Protein AF-A0A7C1B058-F1 (afdb_monomer_lite)

Radius of gyration: 12.22 Å; cha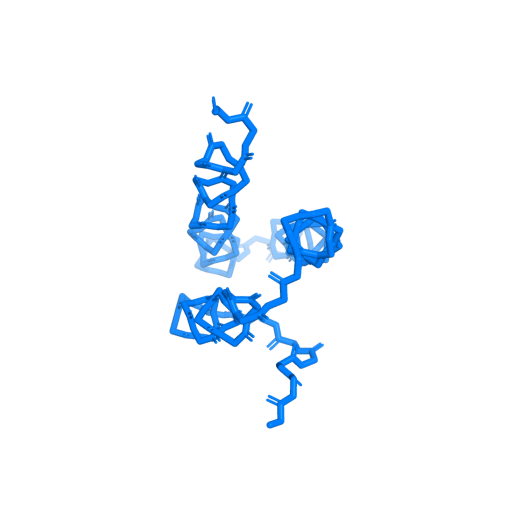ins: 1; bounding box: 31×25×30 Å

Sequence (73 aa):
MRPTYIDNEDKARLAVEAWKSEAADAQVRHLQLAIESLELGRMYYEQKGSEKGAGRMKRCIVLLKQRCDELEK

Structure (mmCIF, N/CA/C/O backbone):
data_AF-A0A7C1B058-F1
#
_entry.id   AF-A0A7C1B058-F1
#
loop_
_atom_site.group_PDB
_atom_site.id
_atom_site.type_symbol
_atom_site.label_atom_id
_atom_site.label_alt_id
_atom_site.label_comp_id
_atom_site.label_asym_id
_atom_site.label_entity_id
_atom_site.label_seq_id
_atom_site.pdbx_PDB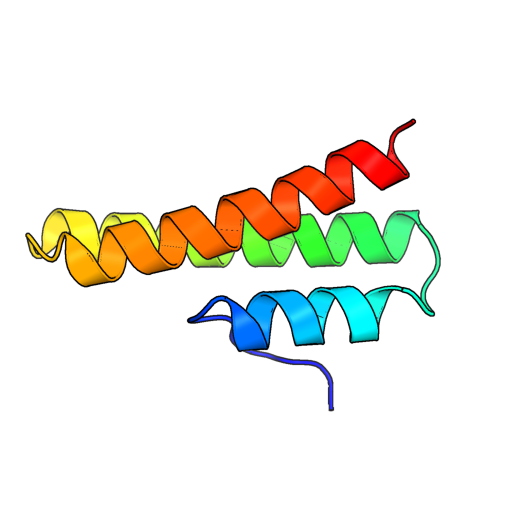_ins_code
_atom_site.Cartn_x
_atom_site.Cartn_y
_atom_site.Cartn_z
_atom_site.occupancy
_atom_site.B_iso_or_equiv
_atom_site.auth_s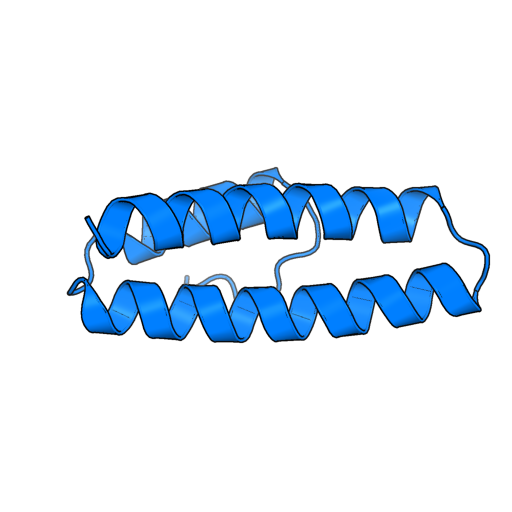eq_id
_atom_site.auth_comp_id
_atom_site.auth_asym_id
_atom_site.auth_atom_id
_atom_site.pdbx_PDB_model_num
ATOM 1 N N . MET A 1 1 ? -7.456 -14.768 -1.291 1.00 45.81 1 MET A N 1
ATOM 2 C CA . MET A 1 1 ? -5.979 -14.848 -1.353 1.00 45.81 1 MET A CA 1
ATOM 3 C C . MET A 1 1 ? -5.450 -13.466 -1.008 1.00 45.81 1 MET A C 1
ATOM 5 O O . MET A 1 1 ? -5.876 -12.522 -1.659 1.00 45.81 1 MET A O 1
ATOM 9 N N . ARG A 1 2 ? -4.637 -13.312 0.046 1.00 54.47 2 ARG A N 1
ATOM 10 C CA . ARG A 1 2 ? -4.057 -12.001 0.389 1.00 54.47 2 ARG A CA 1
A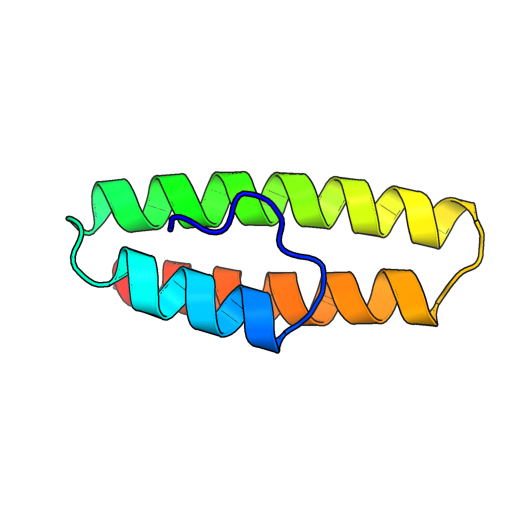TOM 11 C C . ARG A 1 2 ? -3.029 -11.640 -0.690 1.00 54.47 2 ARG A C 1
ATOM 13 O O . ARG A 1 2 ? -2.184 -12.492 -0.969 1.00 54.47 2 ARG A O 1
ATOM 20 N N . PRO A 1 3 ? -3.110 -10.470 -1.344 1.00 57.31 3 PRO A N 1
ATOM 21 C CA . PRO A 1 3 ? -2.143 -10.108 -2.370 1.00 57.31 3 PRO A CA 1
ATOM 22 C C . PRO A 1 3 ? -0.764 -9.969 -1.725 1.00 57.31 3 PRO A C 1
ATOM 24 O O . PRO A 1 3 ? -0.526 -9.077 -0.920 1.00 57.31 3 PRO A O 1
ATOM 27 N N . THR A 1 4 ? 0.135 -10.893 -2.052 1.00 64.94 4 THR A N 1
ATOM 28 C CA . THR A 1 4 ? 1.505 -10.934 -1.522 1.00 64.94 4 THR A CA 1
ATOM 29 C C . THR A 1 4 ? 2.454 -9.998 -2.269 1.00 64.94 4 THR A C 1
ATOM 31 O O . THR A 1 4 ? 3.577 -9.788 -1.822 1.00 64.94 4 THR A O 1
ATOM 34 N N . TYR A 1 5 ? 2.020 -9.427 -3.399 1.00 81.44 5 TYR A N 1
ATOM 35 C CA . TYR A 1 5 ? 2.827 -8.533 -4.225 1.00 81.44 5 TYR A CA 1
ATOM 36 C C . TYR A 1 5 ? 1.952 -7.520 -4.975 1.00 81.44 5 TYR A C 1
ATOM 38 O O . TYR A 1 5 ? 1.077 -7.901 -5.759 1.00 81.44 5 TYR A O 1
ATOM 46 N N . ILE A 1 6 ? 2.201 -6.228 -4.749 1.00 89.62 6 ILE A N 1
ATOM 47 C CA . ILE A 1 6 ? 1.531 -5.115 -5.430 1.00 89.62 6 ILE A CA 1
ATOM 48 C C . ILE A 1 6 ? 2.524 -4.507 -6.419 1.00 89.62 6 ILE A C 1
ATOM 50 O O . ILE A 1 6 ? 3.555 -3.979 -6.024 1.00 89.62 6 ILE A O 1
ATOM 54 N N . ASP A 1 7 ? 2.208 -4.568 -7.710 1.00 89.06 7 ASP A N 1
ATOM 55 C CA . ASP A 1 7 ? 3.056 -4.027 -8.784 1.00 89.06 7 ASP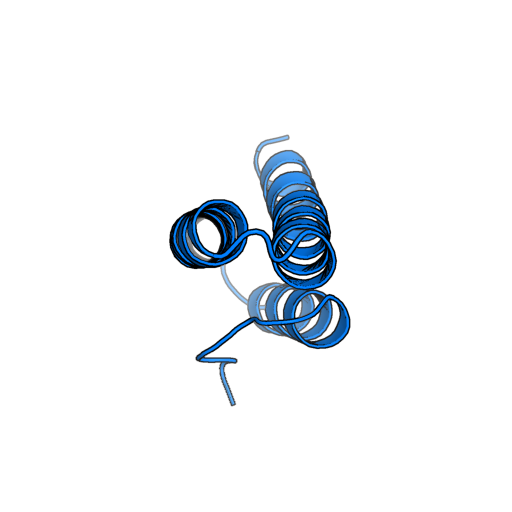 A CA 1
ATOM 56 C C . ASP A 1 7 ? 2.306 -3.117 -9.755 1.00 89.06 7 ASP A C 1
ATOM 58 O O . ASP A 1 7 ? 2.891 -2.629 -10.721 1.00 89.06 7 ASP A O 1
ATOM 62 N N . ASN A 1 8 ? 1.009 -2.913 -9.528 1.00 93.19 8 ASN A N 1
ATOM 63 C CA . ASN A 1 8 ? 0.139 -2.068 -10.328 1.00 93.19 8 ASN A CA 1
ATOM 64 C C . ASN A 1 8 ? -1.077 -1.604 -9.511 1.00 93.19 8 ASN A C 1
ATOM 66 O O . ASN A 1 8 ? -1.344 -2.113 -8.420 1.00 93.19 8 ASN A O 1
ATOM 70 N N . GLU A 1 9 ? -1.796 -0.625 -10.056 1.00 95.56 9 GLU A N 1
ATOM 71 C CA . GLU A 1 9 ? -2.912 0.043 -9.381 1.00 95.56 9 GLU A CA 1
ATOM 72 C C . GLU A 1 9 ? -4.093 -0.894 -9.119 1.00 95.56 9 GLU A C 1
ATOM 74 O O . GLU A 1 9 ? -4.716 -0.795 -8.068 1.00 95.56 9 GLU A O 1
ATOM 79 N N . ASP A 1 10 ? -4.380 -1.835 -10.019 1.00 95.81 10 ASP A N 1
ATOM 80 C CA . ASP A 1 10 ? -5.491 -2.773 -9.836 1.00 95.81 10 ASP A CA 1
ATOM 81 C C . ASP A 1 10 ? -5.217 -3.717 -8.665 1.00 95.81 10 ASP A C 1
ATOM 83 O O . ASP A 1 10 ? 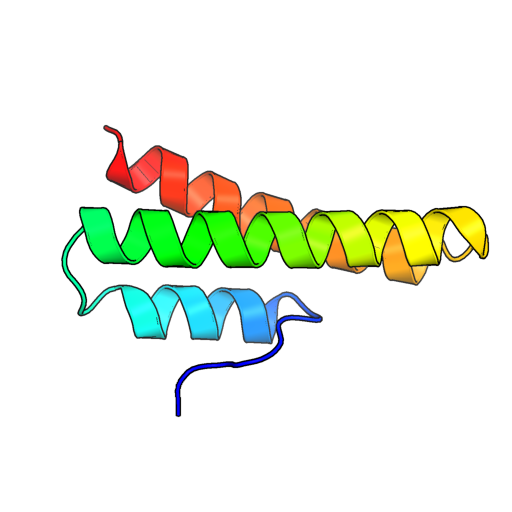-6.077 -3.908 -7.806 1.00 95.81 10 ASP A O 1
ATOM 87 N N . LYS A 1 11 ? -3.987 -4.233 -8.552 1.00 94.88 11 LYS A N 1
ATOM 88 C CA . LYS A 1 11 ? -3.567 -5.016 -7.382 1.00 94.88 11 LYS A CA 1
ATOM 89 C C . LYS A 1 11 ? -3.567 -4.181 -6.104 1.00 94.88 11 LYS A C 1
ATOM 91 O O . LYS A 1 11 ? -3.923 -4.711 -5.057 1.00 94.88 11 LYS A O 1
ATOM 96 N N . ALA A 1 12 ? -3.204 -2.898 -6.179 1.00 96.06 12 ALA A N 1
ATOM 97 C CA . ALA A 1 12 ? -3.264 -1.998 -5.029 1.00 96.06 12 ALA A CA 1
ATOM 98 C C . ALA A 1 12 ? -4.710 -1.813 -4.541 1.00 96.06 12 ALA A C 1
ATOM 100 O O . ALA A 1 12 ? -4.974 -1.947 -3.349 1.00 96.06 12 ALA A O 1
ATOM 101 N N . ARG A 1 13 ? -5.665 -1.597 -5.458 1.00 96.25 13 ARG A N 1
ATOM 102 C CA . ARG A 1 13 ? -7.097 -1.503 -5.126 1.00 96.25 13 ARG A CA 1
ATOM 103 C C . ARG A 1 13 ? -7.632 -2.811 -4.548 1.00 96.25 13 ARG A C 1
ATOM 105 O O . ARG A 1 13 ? -8.295 -2.787 -3.520 1.00 96.25 13 ARG A O 1
ATOM 112 N N . LEU A 1 14 ? -7.302 -3.952 -5.157 1.00 95.75 14 LEU A N 1
ATOM 113 C CA . LEU A 1 14 ? -7.704 -5.266 -4.641 1.00 95.75 14 LEU A CA 1
ATOM 114 C C . LEU A 1 14 ? -7.151 -5.530 -3.236 1.00 95.75 14 LEU A C 1
ATOM 116 O O . LEU A 1 14 ? -7.846 -6.121 -2.414 1.00 95.75 14 LEU A O 1
ATOM 120 N N . ALA A 1 15 ? -5.924 -5.089 -2.950 1.00 95.00 15 ALA A N 1
ATOM 121 C CA . ALA A 1 15 ? -5.340 -5.188 -1.618 1.00 95.00 15 ALA A CA 1
ATOM 122 C C . ALA A 1 15 ? -6.113 -4.348 -0.597 1.00 95.00 15 ALA A C 1
ATOM 124 O O . ALA A 1 15 ? -6.497 -4.872 0.444 1.00 95.00 15 ALA A O 1
ATOM 125 N N . VAL A 1 16 ? -6.421 -3.092 -0.932 1.00 95.44 16 VAL A N 1
ATOM 126 C CA . VAL A 1 16 ? -7.245 -2.217 -0.085 1.00 95.44 16 VAL A CA 1
ATOM 127 C C . VAL A 1 16 ? -8.608 -2.848 0.198 1.00 95.44 16 VAL A C 1
ATOM 129 O O . VAL A 1 16 ? -8.998 -2.938 1.359 1.00 95.44 16 VAL A O 1
ATOM 132 N N . GLU A 1 17 ? -9.315 -3.331 -0.827 1.00 95.62 17 GLU A N 1
ATOM 133 C CA . GLU A 1 17 ? -10.616 -3.987 -0.636 1.00 95.62 17 GLU A CA 1
ATOM 134 C C . GLU A 1 17 ? -10.511 -5.246 0.231 1.00 95.62 17 GLU A C 1
ATOM 136 O O . GLU A 1 17 ? -11.362 -5.473 1.088 1.00 95.62 17 GLU A O 1
ATOM 141 N N . ALA A 1 18 ? -9.451 -6.040 0.063 1.00 94.06 18 ALA A N 1
ATOM 142 C CA . ALA A 1 18 ? -9.229 -7.228 0.881 1.00 94.06 18 ALA A CA 1
ATOM 143 C C . ALA A 1 18 ? -8.972 -6.890 2.358 1.00 94.06 18 ALA A C 1
ATOM 145 O O . ALA A 1 18 ? -9.392 -7.644 3.232 1.00 94.06 18 ALA A O 1
ATOM 146 N N . TRP A 1 19 ? -8.301 -5.772 2.649 1.00 94.81 19 TRP A N 1
ATOM 147 C CA . TRP A 1 19 ? -7.998 -5.367 4.022 1.00 94.81 19 TRP A CA 1
ATOM 148 C C . TRP A 1 19 ? -9.164 -4.657 4.710 1.00 94.81 19 TRP A C 1
ATOM 150 O O . TRP A 1 19 ? -9.225 -4.668 5.934 1.00 94.81 19 TRP A O 1
ATOM 160 N N . LYS A 1 20 ? -10.135 -4.099 3.976 1.00 93.94 20 LYS A N 1
ATOM 161 C CA . LYS A 1 20 ? -11.288 -3.388 4.566 1.00 93.94 20 LYS A CA 1
ATOM 162 C C . LYS A 1 20 ? -12.095 -4.203 5.580 1.00 93.94 20 LYS A C 1
ATOM 164 O O . LYS A 1 20 ? -12.727 -3.605 6.445 1.00 93.94 20 LYS A O 1
ATOM 169 N N . SER A 1 21 ? -12.094 -5.534 5.480 1.00 93.19 21 SER A N 1
ATOM 170 C CA . SER A 1 21 ? -12.763 -6.415 6.448 1.00 93.19 21 SER A CA 1
ATOM 171 C C . SER A 1 21 ? -11.992 -6.608 7.759 1.00 93.19 21 SER A C 1
ATOM 173 O O . SER A 1 21 ? -12.514 -7.222 8.685 1.00 93.19 21 SER A O 1
ATOM 175 N N . GLU A 1 22 ? -10.744 -6.147 7.835 1.00 94.31 22 GLU A N 1
ATOM 176 C CA . GLU A 1 22 ? -9.900 -6.246 9.024 1.00 94.31 22 GLU A CA 1
ATOM 177 C C . GLU A 1 22 ? -10.084 -5.032 9.951 1.00 94.31 22 GLU A C 1
ATOM 179 O O . GLU A 1 22 ? -10.639 -4.004 9.561 1.00 94.31 22 GLU A O 1
ATOM 184 N N . ALA A 1 23 ? -9.598 -5.129 11.191 1.00 95.56 23 ALA A N 1
ATOM 185 C CA . ALA A 1 23 ? -9.579 -3.995 12.114 1.00 95.56 23 ALA A CA 1
ATOM 186 C C . ALA A 1 23 ? -8.703 -2.847 11.572 1.00 95.56 23 ALA A C 1
ATOM 188 O O . ALA A 1 23 ? -7.750 -3.080 10.827 1.00 95.56 23 ALA A O 1
ATOM 189 N N . ALA A 1 24 ? -9.020 -1.602 11.940 1.00 94.81 24 ALA A N 1
ATOM 190 C CA . ALA A 1 24 ? -8.346 -0.416 11.401 1.00 94.81 24 ALA A CA 1
ATOM 191 C C . ALA A 1 24 ? -6.824 -0.433 11.640 1.00 94.81 24 ALA A C 1
ATOM 193 O O . ALA A 1 24 ? -6.051 -0.119 10.739 1.00 94.81 24 ALA A O 1
ATOM 194 N N . ASP A 1 25 ? -6.380 -0.883 12.813 1.00 95.12 25 ASP A N 1
ATOM 195 C CA . ASP A 1 25 ? -4.961 -1.023 13.147 1.00 95.12 25 ASP A CA 1
ATOM 196 C C . ASP A 1 25 ? -4.257 -2.078 12.272 1.00 95.12 25 ASP A C 1
ATOM 198 O O . ASP A 1 25 ? -3.118 -1.885 11.845 1.00 95.12 25 ASP A O 1
ATOM 202 N N . ALA A 1 26 ? -4.938 -3.185 11.966 1.00 95.31 26 ALA A N 1
ATOM 203 C CA . ALA A 1 26 ? -4.442 -4.215 11.060 1.00 95.31 26 ALA A CA 1
ATOM 204 C C . ALA A 1 26 ? -4.362 -3.703 9.615 1.00 95.31 26 ALA A C 1
ATOM 206 O O . ALA A 1 26 ? -3.337 -3.901 8.960 1.00 95.31 26 ALA A O 1
ATOM 207 N N . GLN A 1 27 ? -5.382 -2.966 9.157 1.00 96.25 27 GLN A N 1
ATOM 208 C CA . GLN A 1 27 ? -5.367 -2.292 7.856 1.00 96.25 27 GLN A CA 1
ATOM 209 C C . GLN A 1 27 ? -4.159 -1.363 7.728 1.00 96.25 27 GLN A C 1
ATOM 211 O O . GLN A 1 27 ? -3.405 -1.483 6.763 1.00 96.25 27 GLN A O 1
ATOM 216 N N . VAL A 1 28 ? -3.935 -0.483 8.710 1.00 96.00 28 VAL A N 1
ATOM 217 C CA . VAL A 1 28 ? -2.806 0.462 8.708 1.00 96.00 28 VAL A CA 1
ATOM 218 C C . VAL A 1 28 ? -1.468 -0.275 8.630 1.00 96.00 28 VAL A C 1
ATOM 220 O O . VAL A 1 28 ? -0.642 0.064 7.783 1.00 96.00 28 VAL A O 1
ATOM 223 N N . ARG A 1 29 ? -1.269 -1.340 9.421 1.00 95.31 29 ARG A N 1
ATOM 224 C CA . ARG A 1 29 ? -0.043 -2.159 9.350 1.00 95.31 29 ARG A CA 1
ATOM 225 C C . ARG A 1 29 ? 0.173 -2.760 7.959 1.00 95.31 29 ARG A C 1
ATOM 227 O O . ARG A 1 29 ? 1.287 -2.728 7.439 1.00 95.31 29 ARG A O 1
ATOM 234 N N . HIS A 1 30 ? -0.876 -3.299 7.340 1.00 94.94 30 HIS A N 1
ATOM 235 C CA . HIS A 1 30 ? -0.785 -3.863 5.993 1.00 94.94 30 HIS A CA 1
ATOM 236 C C . HIS A 1 30 ? -0.465 -2.809 4.930 1.00 94.94 30 HIS A C 1
ATOM 238 O O . HIS A 1 30 ? 0.387 -3.045 4.069 1.00 94.94 30 HIS A O 1
ATOM 244 N N . LEU A 1 31 ? -1.100 -1.640 5.017 1.00 95.62 31 LEU A N 1
ATOM 245 C CA . LEU A 1 31 ? -0.863 -0.518 4.114 1.00 95.62 31 LEU A CA 1
ATOM 246 C C . LEU A 1 31 ? 0.578 -0.006 4.223 1.00 95.62 31 LEU A C 1
ATOM 248 O O . LEU A 1 31 ? 1.233 0.162 3.196 1.00 95.62 31 LEU A O 1
ATOM 252 N N . GLN A 1 32 ? 1.094 0.180 5.441 1.00 95.69 32 GLN A N 1
ATOM 253 C CA . GLN A 1 32 ? 2.464 0.648 5.684 1.00 95.69 32 GLN A CA 1
ATOM 254 C C . GLN A 1 32 ? 3.508 -0.308 5.092 1.00 95.69 32 GLN A C 1
ATOM 256 O O . GLN A 1 32 ? 4.347 0.119 4.300 1.00 95.69 32 GLN A O 1
ATOM 261 N N . LEU A 1 33 ? 3.395 -1.611 5.369 1.00 95.50 33 LEU A N 1
ATOM 262 C CA . LEU A 1 33 ? 4.306 -2.621 4.813 1.00 95.50 33 LEU A CA 1
ATOM 263 C C . LEU A 1 33 ? 4.278 -2.653 3.277 1.00 95.50 33 LEU A C 1
ATOM 265 O O . LEU A 1 33 ? 5.308 -2.800 2.617 1.00 95.50 33 LEU A O 1
ATOM 269 N N . ALA A 1 34 ? 3.093 -2.507 2.685 1.00 95.81 34 ALA A N 1
ATOM 270 C CA . ALA A 1 34 ? 2.950 -2.460 1.238 1.00 95.81 34 ALA A CA 1
ATOM 271 C C . ALA A 1 34 ? 3.564 -1.190 0.627 1.00 95.81 34 ALA A C 1
ATOM 273 O O . ALA A 1 34 ? 4.192 -1.266 -0.431 1.00 95.81 34 ALA A O 1
ATOM 274 N N . ILE A 1 35 ? 3.421 -0.038 1.289 1.00 96.81 35 ILE A N 1
ATOM 275 C CA . ILE A 1 35 ? 4.048 1.224 0.878 1.00 96.81 35 ILE A CA 1
ATOM 276 C C . ILE A 1 35 ? 5.573 1.097 0.898 1.00 96.81 35 ILE A C 1
ATOM 278 O O . ILE A 1 35 ? 6.200 1.428 -0.105 1.00 96.81 35 ILE A O 1
ATOM 282 N N . GLU A 1 36 ? 6.161 0.564 1.972 1.00 96.38 36 GLU A N 1
ATOM 283 C CA . GLU A 1 36 ? 7.614 0.355 2.075 1.00 96.38 36 GLU A CA 1
ATOM 284 C C . GLU A 1 36 ? 8.141 -0.526 0.932 1.00 96.38 36 GLU A C 1
ATOM 286 O O . GLU A 1 36 ? 9.118 -0.188 0.258 1.00 96.38 36 GLU A O 1
ATOM 291 N N . SER A 1 37 ? 7.449 -1.632 0.640 1.00 95.56 37 SER A N 1
ATOM 292 C CA . SER A 1 37 ? 7.808 -2.523 -0.469 1.00 95.56 37 SER A CA 1
ATOM 293 C C . SER A 1 37 ? 7.752 -1.816 -1.831 1.00 95.56 37 SER A C 1
ATOM 295 O O . SER A 1 37 ? 8.656 -1.964 -2.661 1.00 95.56 37 SER A O 1
ATOM 297 N N . LEU A 1 38 ? 6.716 -1.005 -2.062 1.00 96.31 38 LEU A N 1
ATOM 298 C CA . LEU A 1 38 ? 6.569 -0.218 -3.285 1.00 96.31 38 LEU A CA 1
ATOM 299 C C . LEU A 1 38 ? 7.624 0.890 -3.396 1.00 96.31 38 LEU A C 1
ATOM 301 O O . LEU A 1 38 ? 8.069 1.182 -4.506 1.00 96.31 38 LEU A O 1
ATOM 305 N N . GLU A 1 39 ? 8.033 1.504 -2.285 1.00 97.44 39 GLU A N 1
ATOM 306 C CA . GLU A 1 39 ? 9.089 2.522 -2.253 1.00 97.44 39 GLU A CA 1
ATOM 307 C C . GLU A 1 39 ? 10.444 1.916 -2.644 1.00 97.44 39 GLU A C 1
ATOM 309 O O . GLU A 1 39 ? 11.122 2.468 -3.515 1.00 97.44 39 GLU A O 1
ATOM 314 N N . LEU A 1 40 ? 10.779 0.724 -2.136 1.00 96.25 40 LEU A N 1
ATOM 315 C CA . LEU A 1 40 ? 11.961 -0.032 -2.572 1.00 96.25 40 LEU A CA 1
ATOM 316 C C . LEU A 1 40 ? 11.896 -0.388 -4.066 1.00 96.25 40 LEU A C 1
ATOM 318 O O . LEU A 1 40 ? 12.865 -0.196 -4.805 1.00 96.25 40 LEU A O 1
ATOM 322 N N . GLY A 1 41 ? 10.738 -0.860 -4.538 1.00 94.88 41 GLY A N 1
ATOM 323 C CA . GLY A 1 41 ? 10.517 -1.142 -5.957 1.00 94.88 41 GLY A CA 1
ATOM 324 C C . GLY A 1 41 ? 10.654 0.107 -6.834 1.00 94.88 41 GLY A C 1
ATOM 325 O O . GLY A 1 41 ? 11.223 0.043 -7.925 1.00 94.88 41 GLY A O 1
ATOM 326 N N . ARG A 1 42 ? 10.178 1.262 -6.354 1.00 96.62 42 ARG A N 1
ATOM 327 C CA . ARG A 1 42 ? 10.317 2.548 -7.044 1.00 96.62 42 ARG A CA 1
ATOM 328 C C . ARG A 1 42 ? 11.785 2.932 -7.186 1.00 96.62 42 ARG A C 1
ATOM 330 O O . ARG A 1 42 ? 12.207 3.198 -8.308 1.00 96.62 42 ARG A O 1
ATOM 337 N N . MET A 1 43 ? 12.551 2.884 -6.095 1.00 96.94 43 MET A N 1
ATOM 338 C CA . MET A 1 43 ? 13.988 3.180 -6.098 1.00 96.94 43 MET A CA 1
ATOM 339 C C . MET A 1 43 ? 14.749 2.273 -7.067 1.00 96.94 43 MET A C 1
ATOM 341 O O . MET A 1 43 ? 15.596 2.750 -7.819 1.00 96.94 43 MET A O 1
ATOM 345 N N . TYR A 1 44 ? 14.413 0.979 -7.110 1.00 96.56 44 TYR A N 1
ATOM 346 C CA . TYR A 1 44 ? 14.996 0.046 -8.075 1.00 96.56 44 TYR A CA 1
ATOM 347 C C . TYR A 1 44 ? 14.762 0.497 -9.526 1.00 96.56 44 TYR A C 1
ATOM 349 O O . TYR A 1 44 ? 15.699 0.540 -10.325 1.00 96.56 44 TYR A O 1
ATOM 357 N N . TYR A 1 45 ? 13.529 0.867 -9.883 1.00 96.38 45 TYR A N 1
ATOM 358 C CA . TYR A 1 45 ? 13.228 1.338 -11.236 1.00 96.38 45 TYR A CA 1
ATOM 359 C C . TYR A 1 45 ? 13.853 2.703 -11.546 1.00 96.38 45 TYR A C 1
ATOM 361 O O . TYR A 1 45 ? 14.331 2.891 -12.664 1.00 96.38 45 TYR A O 1
ATOM 369 N N . GLU A 1 46 ? 13.903 3.618 -10.575 1.00 97.12 46 GLU A N 1
ATOM 370 C CA . GLU A 1 46 ? 14.592 4.912 -10.696 1.00 97.12 46 GLU A CA 1
ATOM 371 C C . GLU A 1 46 ? 16.086 4.707 -10.997 1.00 97.12 46 GLU A C 1
ATOM 373 O O . GLU A 1 46 ? 16.600 5.271 -11.960 1.00 97.12 46 GLU A O 1
ATOM 378 N N . GLN A 1 47 ? 16.764 3.814 -10.268 1.00 97.38 47 GLN A N 1
ATOM 379 C CA . GLN A 1 47 ? 18.177 3.475 -10.499 1.00 97.38 47 GLN A CA 1
ATOM 380 C C . GLN A 1 47 ? 18.438 2.846 -11.873 1.00 97.38 47 GLN A C 1
ATOM 382 O O . GLN A 1 47 ? 19.531 2.975 -12.421 1.00 97.38 47 GLN A O 1
ATOM 387 N N . LYS A 1 48 ? 17.450 2.150 -12.441 1.00 96.44 48 LYS A N 1
ATOM 388 C CA . LYS A 1 48 ? 17.527 1.573 -13.791 1.00 96.44 48 LYS A CA 1
ATOM 389 C C . LYS A 1 48 ? 17.107 2.550 -14.895 1.00 96.44 48 LYS A C 1
ATOM 391 O O . LYS A 1 48 ? 17.072 2.143 -16.053 1.00 96.44 48 LYS A O 1
ATOM 396 N N . GLY A 1 49 ? 16.760 3.798 -14.563 1.00 96.12 49 GLY A N 1
ATOM 397 C CA . GLY A 1 49 ? 16.263 4.788 -15.526 1.00 96.12 49 GLY A CA 1
ATOM 398 C C . GLY A 1 49 ? 14.873 4.461 -16.087 1.00 96.12 49 GLY A C 1
ATOM 399 O O . GLY A 1 49 ? 14.494 4.951 -17.146 1.00 96.12 49 GLY A O 1
ATOM 400 N N . SER A 1 50 ? 14.100 3.607 -15.409 1.00 96.69 50 SER A N 1
ATOM 401 C CA . SER A 1 50 ? 12.765 3.192 -15.845 1.00 96.69 50 SER A CA 1
ATOM 402 C C . SER A 1 50 ? 11.687 4.082 -15.232 1.00 96.69 50 SER A C 1
ATOM 404 O O . SER A 1 50 ? 11.053 3.742 -14.228 1.00 96.69 50 SER A O 1
ATOM 406 N N . GLU A 1 51 ? 11.421 5.216 -15.877 1.00 96.19 51 GLU A N 1
ATOM 407 C CA . GLU A 1 51 ? 10.385 6.162 -15.440 1.00 96.19 51 GLU A CA 1
ATOM 408 C C . GLU A 1 51 ? 8.991 5.530 -15.402 1.00 96.19 51 GLU A C 1
ATOM 410 O O . GLU A 1 51 ? 8.201 5.778 -14.492 1.00 96.19 51 GLU A O 1
ATOM 415 N N . LYS A 1 52 ? 8.685 4.651 -16.364 1.00 95.75 52 LYS A N 1
ATOM 416 C CA . LYS A 1 52 ? 7.400 3.942 -16.413 1.00 95.75 52 LYS A CA 1
ATOM 417 C C . LYS A 1 52 ? 7.218 3.020 -15.205 1.00 95.75 52 LYS A C 1
ATOM 419 O O . LYS A 1 52 ? 6.119 2.963 -14.649 1.00 95.75 52 LYS A O 1
ATOM 424 N N . GLY A 1 53 ? 8.275 2.304 -14.811 1.00 95.12 53 GLY A N 1
ATOM 425 C CA . GLY A 1 53 ? 8.266 1.427 -13.640 1.00 95.12 53 GLY A CA 1
ATOM 426 C C . GLY A 1 53 ? 8.116 2.225 -12.348 1.00 95.12 53 GLY A C 1
ATOM 427 O O . GLY A 1 53 ? 7.195 1.974 -11.570 1.00 95.12 53 GLY A O 1
ATOM 428 N N . ALA A 1 54 ? 8.941 3.259 -12.177 1.00 96.62 54 ALA A N 1
ATOM 429 C CA . ALA A 1 54 ? 8.887 4.150 -11.022 1.00 96.62 54 ALA A CA 1
ATOM 430 C C . ALA A 1 54 ? 7.528 4.863 -10.902 1.00 96.62 54 ALA A C 1
ATOM 432 O O . ALA A 1 54 ? 6.919 4.898 -9.831 1.00 96.62 54 ALA A O 1
ATOM 433 N N . GLY A 1 55 ? 6.999 5.365 -12.019 1.00 97.44 55 GLY A N 1
ATOM 434 C CA . GLY A 1 55 ? 5.704 6.035 -12.080 1.00 97.44 55 GLY A CA 1
ATOM 435 C C . GLY A 1 55 ? 4.545 5.117 -11.699 1.00 97.44 55 GLY A C 1
ATOM 436 O O . GLY A 1 55 ? 3.617 5.555 -11.020 1.00 97.44 55 GLY A O 1
ATOM 437 N N . ARG A 1 56 ? 4.601 3.834 -12.079 1.00 96.75 56 ARG A N 1
ATOM 438 C CA . ARG A 1 56 ? 3.598 2.848 -11.658 1.00 96.75 56 ARG A CA 1
ATOM 439 C C . ARG A 1 56 ? 3.631 2.632 -10.146 1.00 96.75 56 ARG A C 1
ATOM 441 O O . ARG A 1 56 ? 2.584 2.731 -9.515 1.00 96.75 56 ARG A O 1
ATOM 448 N N . MET A 1 57 ? 4.815 2.422 -9.566 1.00 96.94 57 MET A N 1
ATOM 449 C CA . MET A 1 57 ? 4.956 2.259 -8.113 1.00 96.94 57 MET A CA 1
ATOM 450 C C . MET A 1 57 ? 4.470 3.497 -7.361 1.00 96.94 57 MET A C 1
ATOM 452 O O . MET A 1 57 ? 3.730 3.378 -6.388 1.00 96.94 57 MET A O 1
ATOM 456 N N . LYS A 1 58 ? 4.790 4.696 -7.865 1.00 97.62 58 LYS A N 1
ATOM 457 C CA . LYS A 1 58 ? 4.314 5.963 -7.298 1.00 97.62 58 LYS A CA 1
ATOM 458 C C . LYS A 1 58 ? 2.786 6.038 -7.232 1.00 97.62 58 LYS A C 1
ATOM 460 O O . LYS A 1 58 ? 2.257 6.447 -6.204 1.00 97.62 58 LYS A O 1
ATOM 465 N N . ARG A 1 59 ? 2.070 5.632 -8.287 1.00 98.12 59 ARG A N 1
ATOM 466 C CA . ARG A 1 59 ? 0.595 5.640 -8.286 1.00 98.12 59 ARG A CA 1
ATOM 467 C C . ARG A 1 59 ? 0.009 4.644 -7.286 1.00 98.12 59 ARG A C 1
ATOM 469 O O . ARG A 1 59 ? -0.927 4.999 -6.578 1.00 98.12 59 ARG A O 1
ATOM 476 N N . CYS A 1 60 ? 0.600 3.454 -7.156 1.00 97.94 60 CYS A N 1
ATOM 477 C CA . CYS A 1 60 ? 0.211 2.505 -6.111 1.00 97.94 60 CYS A CA 1
ATOM 478 C C . CYS A 1 60 ? 0.403 3.101 -4.709 1.00 97.94 60 CYS A C 1
ATOM 480 O O . CYS A 1 60 ? -0.516 3.052 -3.901 1.00 97.94 60 CYS A O 1
ATOM 482 N N . ILE A 1 61 ? 1.563 3.713 -4.439 1.00 98.00 61 ILE A N 1
ATOM 483 C CA . ILE A 1 61 ? 1.865 4.339 -3.142 1.00 98.00 61 ILE A CA 1
ATOM 484 C C . ILE A 1 61 ? 0.826 5.409 -2.792 1.00 98.00 61 ILE A C 1
ATOM 486 O O . ILE A 1 61 ? 0.358 5.443 -1.659 1.00 98.00 61 ILE A O 1
ATOM 490 N N . VAL A 1 62 ? 0.443 6.260 -3.750 1.00 98.19 62 VAL A N 1
ATOM 491 C CA . VAL A 1 62 ? -0.574 7.304 -3.532 1.00 98.19 62 VAL A CA 1
ATOM 492 C C . VAL A 1 62 ? -1.918 6.697 -3.120 1.00 98.19 62 VAL A C 1
ATOM 494 O O . VAL A 1 62 ? -2.505 7.161 -2.148 1.00 98.19 62 VAL A O 1
ATOM 497 N N . LEU A 1 63 ? -2.371 5.637 -3.799 1.00 97.56 63 LEU A N 1
ATOM 498 C CA . LEU A 1 63 ? -3.624 4.952 -3.452 1.00 97.56 63 LEU A CA 1
ATOM 499 C C . LEU A 1 63 ? -3.596 4.380 -2.028 1.00 97.56 63 LEU A C 1
ATOM 501 O O . LEU A 1 63 ? -4.575 4.504 -1.297 1.00 97.56 63 LEU A O 1
ATOM 505 N N . LEU A 1 64 ? -2.481 3.763 -1.626 1.00 96.88 64 LEU A N 1
ATOM 506 C CA . LEU A 1 64 ? -2.360 3.181 -0.288 1.00 96.88 64 LEU A CA 1
ATOM 507 C C . LEU A 1 64 ? -2.251 4.259 0.802 1.00 96.88 64 LEU A C 1
ATOM 509 O O . LEU A 1 64 ? -2.895 4.125 1.838 1.00 96.88 64 LEU A O 1
ATOM 513 N N . LYS A 1 65 ? -1.500 5.346 0.561 1.00 97.44 65 LYS A N 1
ATOM 514 C CA . LYS A 1 65 ? -1.393 6.478 1.502 1.00 97.44 65 LYS A CA 1
ATOM 515 C C . LYS A 1 65 ? -2.741 7.156 1.724 1.00 97.44 65 LYS A C 1
ATOM 517 O O . LYS A 1 65 ? -3.111 7.380 2.866 1.00 97.44 65 LYS A O 1
ATOM 522 N N . GLN A 1 66 ? -3.514 7.365 0.657 1.00 97.25 66 GLN A N 1
ATOM 523 C CA . GLN A 1 66 ? -4.868 7.904 0.775 1.00 97.25 66 GLN A CA 1
ATOM 524 C C . GLN A 1 66 ? -5.740 7.052 1.709 1.00 97.25 66 GLN A C 1
ATOM 526 O O . GLN A 1 66 ? -6.484 7.594 2.521 1.00 97.25 66 GLN A O 1
ATOM 531 N N . ARG A 1 67 ? -5.626 5.721 1.637 1.00 96.31 67 ARG A N 1
ATOM 532 C CA . ARG A 1 67 ? -6.370 4.837 2.535 1.00 96.31 67 ARG A CA 1
ATOM 533 C C . ARG A 1 67 ? -5.884 4.911 3.988 1.00 96.31 67 ARG A C 1
ATOM 535 O O . ARG A 1 67 ? -6.720 4.822 4.881 1.00 96.31 67 ARG A O 1
ATOM 542 N N . CYS A 1 68 ? -4.581 5.071 4.237 1.00 95.31 68 CYS A N 1
ATOM 543 C CA . CYS A 1 68 ? -4.079 5.336 5.593 1.00 95.31 68 CYS A CA 1
ATOM 544 C C . CYS A 1 68 ? -4.693 6.621 6.159 1.00 95.31 68 CYS A C 1
ATOM 546 O O . CYS A 1 68 ? -5.260 6.593 7.247 1.00 95.31 68 CYS A O 1
ATOM 548 N N . ASP A 1 69 ? -4.668 7.706 5.381 1.00 95.38 69 ASP A N 1
ATOM 549 C CA . ASP A 1 69 ? -5.204 9.008 5.796 1.00 95.38 69 ASP A CA 1
ATOM 550 C C . ASP A 1 69 ? -6.718 8.961 6.085 1.00 95.38 69 ASP A C 1
ATOM 552 O O . ASP A 1 69 ? -7.235 9.774 6.848 1.00 95.38 69 ASP A O 1
ATOM 556 N N . GLU A 1 70 ? -7.457 8.040 5.457 1.00 95.38 70 GLU A N 1
ATOM 557 C CA . GLU A 1 70 ? -8.879 7.792 5.737 1.00 95.38 70 GLU A CA 1
ATOM 558 C C . GLU A 1 70 ? -9.122 7.037 7.051 1.00 95.38 70 GLU A C 1
ATOM 560 O O . GLU A 1 70 ? -10.208 7.150 7.608 1.00 95.38 70 GLU A O 1
ATOM 565 N N . LEU A 1 71 ? -8.158 6.237 7.515 1.00 93.69 71 LEU A N 1
ATOM 566 C CA . LEU A 1 71 ? -8.269 5.416 8.726 1.00 93.69 71 LEU A CA 1
ATOM 567 C C . LEU A 1 71 ? -7.766 6.131 9.987 1.00 93.69 71 LEU A C 1
ATOM 569 O O . LEU A 1 71 ? -8.136 5.737 11.090 1.00 93.69 71 LEU A O 1
ATOM 573 N N . GLU A 1 72 ? -6.914 7.145 9.830 1.00 85.12 72 GLU A N 1
ATOM 574 C CA . GLU A 1 72 ? -6.350 7.946 10.928 1.00 85.12 72 GLU A CA 1
ATOM 575 C C . GLU A 1 72 ? -7.214 9.169 11.309 1.00 85.12 72 GLU A C 1
ATOM 577 O O . GLU A 1 72 ? -6.886 9.875 12.264 1.00 85.12 72 GLU A O 1
ATOM 582 N N . LYS A 1 73 ? -8.306 9.422 10.575 1.00 70.06 73 LYS A N 1
ATOM 583 C CA . LYS A 1 73 ? -9.291 10.488 10.837 1.00 70.06 73 LYS A CA 1
ATOM 584 C C . LYS A 1 73 ? -10.467 9.989 11.664 1.00 70.06 73 LYS A C 1
ATOM 586 O O . LYS A 1 73 ? -10.940 10.786 12.503 1.00 70.06 73 LYS A O 1
#

Secondary structure (DSSP, 8-state):
---S---SHHHHHHHHHHHTTS-HHHHHHHHHHHHHHHHHHHHHHHHTT-HHHHHHHHHHHHHHHHHHHHH--

Foldseek 3Di:
DQPPDDQAQVNLVVNLVVCPVDDLVSLLVSLVVRLVVLVVQLVVCVVVVNPVSNVRSVNSNVSSVVSNVVSVD

pLDDT: mean 92.9, std 9.92, range [45.81, 98.19]